Protein AF-A0A6H2A4G1-F1 (afdb_monomer_lite)

Foldseek 3Di:
DPDDPPDDPVNVVVLVVVQVVLVVVCVVVVLDDPPDLFQALVSFFDPWDWDDDDQKIKIKTFGDQVCQPDDQSSSQCRHVRSDDPADWDWDDDRRIIMIMGGHD

Structure (mmCIF, N/CA/C/O backbone):
data_AF-A0A6H2A4G1-F1
#
_entry.id   AF-A0A6H2A4G1-F1
#
loop_
_atom_site.group_PDB
_atom_site.id
_atom_site.type_symbol
_atom_site.label_atom_id
_atom_site.label_alt_id
_atom_site.label_comp_id
_atom_site.label_asym_id
_atom_site.label_entity_id
_atom_site.label_seq_id
_atom_site.pdbx_PDB_ins_code
_atom_site.Cartn_x
_atom_site.Cartn_y
_atom_site.Cartn_z
_atom_site.occupancy
_atom_site.B_iso_or_equiv
_atom_site.auth_seq_id
_atom_site.auth_comp_id
_atom_site.auth_asym_id
_atom_site.auth_atom_id
_atom_site.pdbx_PDB_model_num
ATOM 1 N N . MET A 1 1 ? 16.680 18.716 -16.272 1.00 30.66 1 MET A N 1
ATOM 2 C CA . MET A 1 1 ? 17.542 18.425 -15.110 1.00 30.66 1 MET A CA 1
ATOM 3 C C . MET A 1 1 ? 16.637 17.796 -14.063 1.00 30.66 1 MET A C 1
ATOM 5 O O . MET A 1 1 ? 15.795 18.495 -13.520 1.00 30.66 1 MET A O 1
ATOM 9 N N . ILE A 1 2 ? 16.679 16.470 -13.921 1.00 29.11 2 ILE A N 1
ATOM 10 C CA . ILE A 1 2 ? 15.875 15.749 -12.923 1.00 29.11 2 ILE A CA 1
ATOM 11 C C . ILE A 1 2 ? 16.677 15.818 -11.618 1.00 29.11 2 ILE A C 1
ATOM 13 O O . ILE A 1 2 ? 17.860 15.475 -11.656 1.00 29.11 2 ILE A O 1
ATOM 17 N N . PRO A 1 3 ? 16.120 16.325 -10.507 1.00 30.09 3 PRO A N 1
ATOM 18 C CA . PRO A 1 3 ? 16.860 16.404 -9.258 1.00 30.09 3 PRO A CA 1
ATOM 19 C C . PRO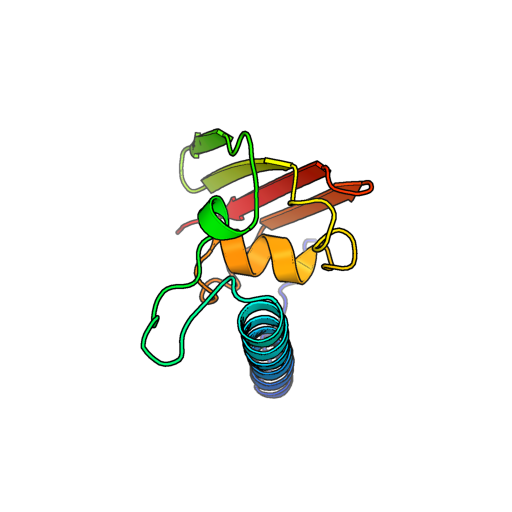 A 1 3 ? 17.220 14.991 -8.794 1.00 30.09 3 PRO A C 1
ATOM 21 O O . PRO A 1 3 ? 16.349 14.143 -8.610 1.00 30.09 3 PRO A O 1
ATOM 24 N N . ILE A 1 4 ? 18.520 14.749 -8.631 1.00 40.53 4 ILE A N 1
ATOM 25 C CA . ILE A 1 4 ? 19.041 13.564 -7.956 1.00 40.53 4 ILE A CA 1
ATOM 26 C C . ILE A 1 4 ? 18.655 13.730 -6.486 1.00 40.53 4 ILE A C 1
ATOM 28 O O . ILE A 1 4 ? 19.149 14.633 -5.809 1.00 40.53 4 ILE A O 1
ATOM 32 N N . VAL A 1 5 ? 17.716 12.915 -6.011 1.00 46.69 5 VAL A N 1
ATOM 33 C CA . VAL A 1 5 ? 17.325 12.902 -4.602 1.00 46.69 5 VAL A CA 1
ATOM 34 C C . VAL A 1 5 ? 18.458 12.221 -3.837 1.00 46.69 5 VAL A C 1
ATOM 36 O O . VAL A 1 5 ? 18.584 11.004 -3.858 1.00 46.69 5 VAL A O 1
ATOM 39 N N . ASN A 1 6 ? 19.323 13.009 -3.197 1.00 46.91 6 ASN A N 1
ATOM 40 C CA . ASN A 1 6 ? 20.289 12.478 -2.238 1.00 46.91 6 ASN A CA 1
ATOM 41 C C . ASN A 1 6 ? 19.502 11.899 -1.056 1.00 46.91 6 ASN A C 1
ATOM 43 O O . ASN A 1 6 ? 18.966 12.652 -0.242 1.00 46.91 6 ASN A O 1
ATOM 47 N N . HIS A 1 7 ? 19.402 10.571 -0.975 1.00 55.44 7 HIS A N 1
ATOM 48 C CA . HIS A 1 7 ? 18.791 9.893 0.164 1.00 55.44 7 HIS A CA 1
ATOM 49 C C . HIS A 1 7 ? 19.662 10.130 1.398 1.00 55.44 7 HIS A C 1
ATOM 51 O O . HIS A 1 7 ? 20.719 9.528 1.568 1.00 55.44 7 HIS A O 1
ATOM 57 N N . THR A 1 8 ? 19.238 11.062 2.243 1.00 63.22 8 THR A N 1
ATOM 58 C CA . THR A 1 8 ? 19.844 11.262 3.561 1.00 63.22 8 THR A CA 1
ATOM 59 C C . THR A 1 8 ? 19.313 10.203 4.529 1.00 63.22 8 THR A C 1
ATOM 61 O O . THR A 1 8 ? 18.190 9.724 4.368 1.00 63.22 8 THR A O 1
ATOM 64 N N . GLU A 1 9 ? 20.084 9.845 5.558 1.00 63.12 9 GLU A N 1
ATOM 65 C CA . GLU A 1 9 ? 19.639 8.933 6.630 1.00 63.12 9 GLU A CA 1
ATOM 66 C C . GLU A 1 9 ? 18.302 9.374 7.255 1.00 63.12 9 GLU A C 1
ATOM 68 O O . GLU A 1 9 ? 17.457 8.544 7.585 1.00 63.12 9 GLU A O 1
ATOM 73 N N . GLN A 1 10 ? 18.069 10.688 7.327 1.00 66.12 10 GLN A N 1
ATOM 74 C CA . GLN A 1 10 ? 16.823 11.296 7.792 1.00 66.12 10 GLN A CA 1
ATOM 75 C C . GLN A 1 10 ? 15.607 10.833 6.976 1.00 66.12 10 GLN A C 1
ATOM 77 O O . GLN A 1 10 ? 14.575 10.460 7.530 1.00 66.12 10 GLN A O 1
ATOM 82 N N . THR A 1 11 ? 15.750 10.794 5.653 1.00 71.88 11 THR A N 1
ATOM 83 C CA . THR A 1 11 ? 14.709 10.323 4.743 1.00 71.88 11 THR A CA 1
ATOM 84 C C . THR A 1 11 ? 14.435 8.831 4.946 1.00 71.88 11 THR A C 1
ATOM 86 O O . THR A 1 11 ? 13.286 8.412 4.959 1.00 71.88 11 THR A O 1
ATOM 89 N N . ALA A 1 12 ? 15.456 8.006 5.179 1.00 74.00 12 ALA A N 1
ATOM 90 C CA . ALA A 1 12 ? 15.234 6.588 5.471 1.00 74.00 12 ALA A CA 1
ATOM 91 C C . ALA A 1 12 ? 14.433 6.381 6.776 1.00 74.00 12 ALA A C 1
ATOM 93 O O . ALA A 1 12 ? 13.534 5.538 6.825 1.00 74.00 12 ALA A O 1
ATOM 94 N N . ILE A 1 13 ? 14.711 7.184 7.810 1.00 79.44 13 ILE A N 1
ATOM 95 C CA . ILE A 1 13 ? 13.994 7.148 9.096 1.00 79.44 13 ILE A CA 1
ATOM 96 C C . ILE A 1 13 ? 12.524 7.545 8.923 1.00 79.44 13 ILE A C 1
ATOM 98 O O . ILE A 1 13 ? 11.639 6.854 9.422 1.00 79.44 13 ILE A O 1
ATOM 102 N N . GLU A 1 14 ? 12.246 8.626 8.196 1.00 81.88 14 GLU A N 1
ATOM 103 C CA . GLU A 1 14 ? 10.876 9.095 7.955 1.00 81.88 14 GLU A CA 1
ATOM 104 C C . GLU A 1 14 ? 10.013 8.029 7.273 1.00 81.88 14 GLU A C 1
ATOM 106 O O . GLU A 1 14 ? 8.883 7.781 7.689 1.00 81.88 14 GLU A O 1
ATOM 111 N N . TYR A 1 15 ? 10.554 7.341 6.269 1.00 81.06 15 TYR A N 1
ATOM 112 C CA . TYR A 1 15 ? 9.805 6.327 5.526 1.00 81.06 15 TYR A CA 1
ATOM 113 C C . TYR A 1 15 ? 9.620 5.050 6.328 1.00 81.06 15 TYR A C 1
ATOM 115 O O . TYR A 1 15 ? 8.550 4.447 6.265 1.00 81.06 15 TYR A O 1
ATOM 123 N N . LYS A 1 16 ? 10.614 4.675 7.137 1.00 84.06 16 LYS A N 1
ATOM 124 C CA . LYS A 1 16 ? 10.443 3.601 8.113 1.00 84.06 16 LYS A CA 1
ATOM 125 C C . LYS A 1 16 ? 9.293 3.916 9.074 1.00 84.06 16 LYS A C 1
ATOM 127 O O . LYS A 1 16 ? 8.428 3.072 9.266 1.00 84.06 16 LYS A O 1
ATOM 132 N N . ASN A 1 17 ? 9.228 5.140 9.600 1.00 88.38 17 ASN A N 1
ATOM 133 C CA . ASN A 1 17 ? 8.145 5.549 10.496 1.00 88.38 17 ASN A CA 1
ATOM 134 C C . ASN A 1 17 ? 6.772 5.503 9.803 1.00 88.38 17 ASN A C 1
ATOM 136 O O . ASN A 1 17 ? 5.801 5.055 10.407 1.00 88.38 17 ASN A O 1
ATOM 140 N N . ILE A 1 18 ? 6.683 5.924 8.535 1.00 88.62 18 ILE A N 1
ATOM 141 C CA . ILE A 1 18 ? 5.440 5.838 7.744 1.00 88.62 18 ILE A CA 1
ATOM 142 C C . ILE A 1 18 ? 5.023 4.378 7.537 1.00 88.62 18 ILE A C 1
ATOM 144 O O . ILE A 1 18 ? 3.838 4.056 7.628 1.00 88.62 18 ILE A O 1
ATOM 148 N N . TRP A 1 19 ? 5.985 3.500 7.255 1.00 87.44 19 TRP A N 1
ATOM 149 C CA . TRP A 1 19 ? 5.734 2.073 7.088 1.00 87.44 19 TRP A CA 1
ATOM 150 C C . TRP A 1 19 ? 5.256 1.427 8.389 1.00 87.44 19 TRP A C 1
ATOM 152 O O . TRP A 1 19 ? 4.253 0.718 8.376 1.00 87.44 19 TRP A O 1
ATOM 162 N N . ASP A 1 20 ? 5.910 1.720 9.513 1.00 88.44 20 ASP A N 1
ATOM 163 C CA . ASP A 1 20 ? 5.538 1.198 10.830 1.00 88.44 20 ASP A CA 1
ATOM 164 C C . ASP A 1 20 ? 4.136 1.689 11.258 1.00 88.44 20 ASP A C 1
ATOM 166 O O . ASP A 1 20 ? 3.321 0.890 11.725 1.00 88.44 20 ASP A O 1
ATOM 170 N N . ASP A 1 21 ? 3.804 2.965 11.016 1.00 90.12 21 ASP A N 1
ATOM 171 C CA . ASP A 1 21 ? 2.452 3.515 11.227 1.00 90.12 21 ASP A CA 1
ATOM 172 C C . ASP A 1 21 ? 1.402 2.819 10.345 1.00 90.12 21 ASP A C 1
ATOM 174 O O . ASP A 1 21 ? 0.317 2.460 10.809 1.00 90.12 21 ASP A O 1
ATOM 178 N N . LEU A 1 22 ? 1.732 2.561 9.076 1.00 89.88 22 LEU A N 1
ATOM 179 C CA . LEU A 1 22 ? 0.855 1.823 8.169 1.00 89.88 22 LEU A CA 1
ATOM 180 C C . LEU A 1 22 ? 0.600 0.394 8.666 1.00 89.88 22 LEU A C 1
ATOM 182 O O . LEU A 1 22 ? -0.549 -0.051 8.652 1.00 89.88 22 LEU A O 1
ATOM 186 N N . LYS A 1 23 ? 1.634 -0.312 9.146 1.00 88.88 23 LYS A N 1
ATOM 187 C CA . LYS A 1 23 ? 1.464 -1.648 9.738 1.00 88.88 23 LYS A CA 1
ATOM 188 C C . LYS A 1 23 ? 0.513 -1.600 10.927 1.00 88.88 23 LYS A C 1
ATOM 190 O O . LYS A 1 23 ? -0.407 -2.410 11.001 1.00 88.88 23 LYS A O 1
ATOM 195 N N . ALA A 1 24 ? 0.708 -0.644 11.835 1.00 89.81 24 ALA A N 1
ATOM 196 C CA . ALA A 1 24 ? -0.133 -0.497 13.017 1.00 89.81 24 ALA A CA 1
ATOM 197 C C . ALA A 1 24 ? -1.609 -0.274 12.644 1.00 89.81 24 ALA A C 1
ATOM 199 O O . ALA A 1 24 ? -2.479 -0.972 13.163 1.00 89.81 24 ALA A O 1
ATOM 200 N N . LYS A 1 25 ? -1.883 0.613 11.677 1.00 90.75 25 LYS A N 1
ATOM 201 C CA . LYS A 1 25 ? -3.240 0.873 11.162 1.00 90.75 25 LYS A CA 1
ATOM 202 C C . LYS A 1 25 ? -3.888 -0.367 10.560 1.00 90.75 25 LYS A C 1
ATOM 204 O O . LYS A 1 25 ? -5.047 -0.664 10.840 1.00 90.75 25 LYS A O 1
ATOM 209 N N . LEU A 1 26 ? -3.152 -1.098 9.728 1.00 90.94 26 LEU A N 1
ATOM 210 C CA . LEU A 1 26 ? -3.670 -2.304 9.083 1.00 90.94 26 LEU A CA 1
ATOM 211 C C . LEU A 1 26 ? -3.907 -3.427 10.093 1.00 90.94 26 LEU A C 1
ATOM 213 O O . LEU A 1 26 ? -4.891 -4.155 9.971 1.00 90.94 26 LEU A O 1
ATOM 217 N N . LYS A 1 27 ? -3.071 -3.521 11.130 1.00 90.44 27 LYS A N 1
ATOM 218 C CA . LYS A 1 27 ? -3.270 -4.454 12.238 1.00 90.44 27 LYS A CA 1
ATOM 219 C C . LYS A 1 27 ? -4.531 -4.122 13.035 1.00 90.44 27 LYS A C 1
ATOM 221 O O . LYS A 1 27 ? -5.345 -5.006 13.279 1.00 90.44 27 LYS A O 1
ATOM 226 N N . GLU A 1 28 ? -4.715 -2.858 13.413 1.00 91.12 28 GLU A N 1
ATOM 227 C CA . GLU A 1 28 ? -5.902 -2.396 14.148 1.00 91.12 28 GLU A CA 1
ATOM 228 C C . GLU A 1 28 ? -7.200 -2.699 13.386 1.00 91.12 28 GLU A C 1
ATOM 230 O O . GLU A 1 28 ? -8.207 -3.079 13.981 1.00 91.12 28 GLU A O 1
ATOM 235 N N . ARG A 1 29 ? -7.153 -2.600 12.055 1.00 90.56 29 ARG A N 1
ATOM 236 C CA . ARG A 1 29 ? -8.282 -2.877 11.157 1.00 90.56 29 ARG A CA 1
ATOM 237 C C . ARG A 1 29 ? -8.426 -4.357 10.772 1.00 90.56 29 ARG A C 1
ATOM 239 O O . ARG A 1 29 ? -9.336 -4.701 10.027 1.00 90.56 29 ARG A O 1
ATOM 246 N N . GLY A 1 30 ? -7.557 -5.239 11.273 1.00 89.19 30 GLY A N 1
ATOM 247 C CA . GLY A 1 30 ? -7.642 -6.688 11.055 1.00 89.19 30 GLY A CA 1
ATOM 248 C C . GLY A 1 30 ? -7.172 -7.172 9.680 1.00 89.19 30 GLY A C 1
ATOM 249 O O . GLY A 1 30 ? -7.491 -8.294 9.294 1.00 89.19 30 GLY A O 1
ATOM 250 N N . TYR A 1 31 ? -6.422 -6.351 8.941 1.00 87.19 31 TYR A N 1
ATOM 251 C CA . TYR A 1 31 ? -5.841 -6.719 7.643 1.00 87.19 31 TYR A CA 1
ATOM 252 C C . TYR A 1 31 ? -4.557 -7.523 7.753 1.00 87.19 31 TYR A C 1
ATOM 254 O O . TYR A 1 31 ? -4.197 -8.202 6.793 1.00 87.19 31 TYR A O 1
ATOM 262 N N . ILE A 1 32 ? -3.864 -7.394 8.884 1.00 85.50 32 ILE A N 1
ATOM 263 C CA . ILE A 1 32 ? -2.662 -8.158 9.187 1.00 85.50 32 ILE A CA 1
ATOM 264 C C . ILE A 1 32 ? -2.683 -8.647 10.634 1.00 85.50 32 ILE A C 1
ATOM 266 O O . ILE A 1 32 ? -3.224 -7.989 11.526 1.00 85.50 32 ILE A O 1
ATOM 270 N N . THR A 1 33 ? -2.058 -9.790 10.870 1.00 81.81 33 THR A N 1
ATOM 271 C CA . THR A 1 33 ? -1.815 -10.355 12.202 1.00 81.81 33 THR A CA 1
ATOM 272 C C . THR A 1 33 ? -0.379 -10.101 12.666 1.00 81.81 33 THR A C 1
ATOM 274 O O . THR A 1 33 ? 0.484 -9.721 11.881 1.00 81.81 33 THR A O 1
ATOM 277 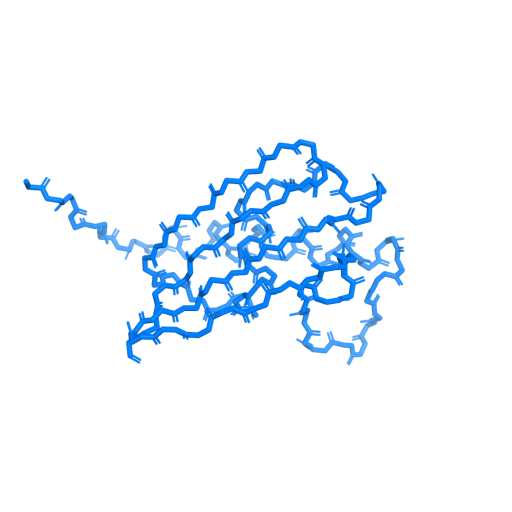N N . ASP A 1 34 ? -0.092 -10.354 13.947 1.00 75.44 34 ASP A N 1
ATOM 278 C CA . ASP A 1 34 ? 1.264 -10.228 14.514 1.00 75.44 34 ASP A CA 1
ATOM 279 C C . ASP A 1 34 ? 2.320 -11.126 13.855 1.00 75.44 34 ASP A C 1
ATOM 281 O O . ASP A 1 34 ? 3.514 -10.871 13.987 1.00 75.44 34 ASP A O 1
ATOM 285 N N . ASN A 1 35 ? 1.882 -12.162 13.137 1.00 71.25 35 ASN A N 1
ATOM 286 C CA . ASN A 1 35 ? 2.757 -13.136 12.492 1.00 71.25 35 ASN A CA 1
ATOM 287 C C . ASN A 1 35 ? 2.919 -12.887 10.983 1.00 71.25 35 ASN A C 1
ATOM 289 O O . ASN A 1 35 ? 3.631 -13.639 10.319 1.00 71.25 35 ASN A O 1
ATOM 293 N N . GLU A 1 36 ? 2.250 -11.879 10.416 1.00 67.94 36 GLU A N 1
ATOM 294 C CA . GLU A 1 36 ? 2.364 -11.568 8.992 1.00 67.94 36 GLU A CA 1
ATOM 295 C C . GLU A 1 36 ? 3.533 -10.620 8.729 1.00 67.94 36 GLU A C 1
ATOM 297 O O . GLU A 1 36 ? 3.477 -9.413 8.969 1.00 67.94 36 GLU A O 1
ATOM 302 N N . GLU A 1 37 ? 4.610 -11.186 8.189 1.00 60.91 37 GLU A N 1
ATOM 303 C CA . GLU A 1 37 ? 5.803 -10.430 7.803 1.00 60.91 37 GLU A CA 1
ATOM 304 C C . GLU A 1 37 ? 5.627 -9.686 6.466 1.00 60.91 37 GLU A C 1
ATOM 306 O O . GLU A 1 37 ? 6.292 -8.673 6.233 1.00 60.91 37 GLU A O 1
ATOM 311 N N . ILE A 1 38 ? 4.711 -10.150 5.603 1.00 65.88 38 ILE A N 1
ATOM 312 C CA . ILE A 1 38 ? 4.521 -9.638 4.240 1.00 65.88 38 ILE A CA 1
ATOM 313 C C . ILE A 1 38 ? 3.201 -8.871 4.138 1.00 65.88 38 ILE A C 1
ATOM 315 O O . ILE A 1 38 ? 2.118 -9.448 4.132 1.00 65.88 38 ILE A O 1
ATOM 319 N N . LEU A 1 39 ? 3.312 -7.554 3.981 1.00 76.12 39 LEU A N 1
ATOM 320 C CA . LEU A 1 39 ? 2.205 -6.676 3.616 1.00 76.12 39 LEU A CA 1
ATOM 321 C C . LEU A 1 39 ? 2.098 -6.572 2.100 1.00 76.12 39 LEU A C 1
ATOM 323 O O . LEU A 1 39 ? 3.088 -6.308 1.420 1.00 76.12 39 LEU A O 1
ATOM 327 N N . SER A 1 40 ? 0.888 -6.750 1.574 1.00 81.56 40 SER A N 1
ATOM 328 C CA . SER A 1 40 ? 0.635 -6.699 0.139 1.00 81.56 40 SER A CA 1
ATOM 329 C C . SER A 1 40 ? -0.610 -5.889 -0.177 1.00 81.56 40 SER A C 1
ATOM 331 O O . SER A 1 40 ? -1.623 -5.995 0.507 1.00 81.56 40 SER A O 1
ATOM 333 N N . ILE A 1 41 ? -0.572 -5.130 -1.272 1.00 87.44 41 ILE A N 1
ATOM 334 C CA . ILE A 1 41 ? -1.735 -4.381 -1.757 1.00 87.44 41 ILE A CA 1
ATOM 335 C C . ILE A 1 41 ? -2.978 -5.265 -1.974 1.00 87.44 41 ILE A C 1
ATOM 337 O O . ILE A 1 4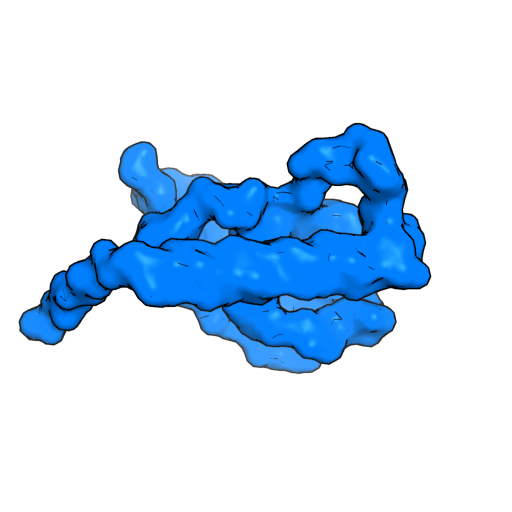1 ? -4.093 -4.791 -1.784 1.00 87.44 41 ILE A O 1
ATOM 341 N N . TYR A 1 42 ? -2.812 -6.556 -2.285 1.00 89.69 42 TYR A N 1
ATOM 342 C CA . TYR A 1 42 ? -3.930 -7.483 -2.515 1.00 89.69 42 TYR A CA 1
ATOM 343 C C . TYR A 1 42 ? -4.770 -7.784 -1.264 1.00 89.69 42 TYR A C 1
ATOM 345 O O . TYR A 1 42 ? -5.913 -8.209 -1.397 1.00 89.69 42 TYR A O 1
ATOM 353 N N . THR A 1 43 ? -4.253 -7.570 -0.048 1.00 88.31 43 THR A N 1
ATOM 354 C CA . THR A 1 43 ? -5.073 -7.711 1.173 1.00 88.31 43 THR A CA 1
ATOM 355 C C . THR A 1 43 ? -5.936 -6.472 1.423 1.00 88.31 43 THR A C 1
ATOM 357 O O . THR A 1 43 ? -7.019 -6.566 2.009 1.00 88.31 43 THR A O 1
ATOM 360 N N . CYS A 1 44 ? -5.478 -5.320 0.930 1.00 90.88 44 CYS A N 1
ATOM 361 C CA . CYS A 1 44 ? -6.018 -3.989 1.202 1.00 90.88 44 CYS A CA 1
ATOM 362 C C . CYS A 1 44 ? -6.880 -3.426 0.058 1.00 90.88 44 CYS A C 1
ATOM 364 O O . CYS A 1 44 ? -7.501 -2.373 0.208 1.00 90.88 44 CYS A O 1
ATOM 366 N N . ALA A 1 45 ? -6.911 -4.093 -1.094 1.00 93.38 45 ALA A N 1
ATOM 367 C CA . ALA A 1 45 ? -7.587 -3.607 -2.285 1.00 93.38 45 ALA A CA 1
ATOM 368 C C . ALA A 1 45 ? -8.286 -4.722 -3.061 1.00 93.38 45 ALA A C 1
ATOM 370 O O . ALA A 1 45 ? -7.791 -5.844 -3.154 1.00 93.38 45 ALA A O 1
ATOM 371 N N . ASP A 1 46 ? -9.402 -4.351 -3.672 1.00 93.25 46 ASP A N 1
ATOM 372 C CA . ASP A 1 46 ? -10.146 -5.138 -4.640 1.00 93.25 46 ASP A CA 1
ATOM 373 C C . ASP A 1 46 ? -9.725 -4.748 -6.069 1.00 93.25 46 ASP A C 1
ATOM 375 O O . ASP A 1 46 ? -9.180 -3.662 -6.317 1.00 93.25 46 ASP A O 1
ATOM 379 N N . ASP A 1 47 ? -9.975 -5.650 -7.022 1.00 92.94 47 ASP A N 1
ATOM 380 C CA . ASP A 1 47 ? -9.737 -5.443 -8.459 1.00 92.94 47 ASP A CA 1
ATOM 381 C C . ASP A 1 47 ? -8.308 -4.988 -8.804 1.00 92.94 47 ASP A C 1
ATOM 383 O O . ASP A 1 47 ? -8.082 -4.198 -9.725 1.00 92.94 47 ASP A O 1
ATOM 387 N N . VAL A 1 48 ? -7.319 -5.477 -8.050 1.00 92.88 48 VAL A N 1
ATOM 388 C CA . VAL A 1 48 ? -5.916 -5.120 -8.270 1.00 92.88 48 VAL A CA 1
ATOM 389 C C . VAL A 1 48 ? -5.422 -5.721 -9.583 1.00 92.88 48 VAL A C 1
ATOM 391 O O . VAL A 1 48 ? -5.288 -6.934 -9.739 1.00 92.88 48 VAL A O 1
ATOM 394 N N . ILE A 1 49 ? -5.076 -4.844 -10.517 1.00 93.81 49 ILE A N 1
ATOM 395 C CA . ILE A 1 49 ? -4.424 -5.167 -11.779 1.00 93.81 49 ILE A CA 1
ATOM 396 C C . ILE A 1 49 ? -2.947 -4.822 -11.647 1.00 93.81 49 ILE A C 1
ATOM 398 O O . ILE A 1 49 ? -2.594 -3.666 -11.411 1.00 93.81 49 ILE A O 1
ATOM 402 N N . ARG A 1 50 ? -2.084 -5.813 -11.879 1.00 91.94 50 ARG A N 1
ATOM 403 C CA . ARG A 1 50 ? -0.639 -5.622 -12.017 1.00 91.94 50 ARG A CA 1
ATOM 404 C C . ARG A 1 50 ? -0.230 -5.772 -13.479 1.00 91.94 50 ARG A C 1
ATOM 406 O O . ARG A 1 50 ? -0.510 -6.792 -14.105 1.00 91.94 50 ARG A O 1
ATOM 413 N N . LYS A 1 51 ? 0.469 -4.773 -14.013 1.00 90.00 51 LYS A N 1
ATOM 414 C CA . LYS A 1 51 ? 1.123 -4.810 -15.325 1.00 90.00 51 LYS A CA 1
ATOM 415 C C . LYS A 1 51 ? 2.627 -4.693 -15.130 1.00 90.00 51 LYS A C 1
ATOM 417 O O . LYS A 1 51 ? 3.112 -3.658 -14.683 1.00 90.00 51 LYS A O 1
ATOM 422 N N . SER A 1 52 ? 3.356 -5.747 -15.468 1.00 84.75 52 SER A N 1
ATOM 423 C CA . SER A 1 52 ? 4.818 -5.723 -15.487 1.00 84.75 52 SER A CA 1
ATOM 424 C C . SER A 1 52 ? 5.308 -5.232 -16.849 1.00 84.75 52 SER A C 1
ATOM 426 O O . SER A 1 52 ? 4.849 -5.712 -17.885 1.00 84.75 52 SER A O 1
ATOM 428 N N . GLY A 1 53 ? 6.212 -4.259 -16.835 1.00 78.62 53 GLY A N 1
ATOM 429 C CA . GLY A 1 53 ? 6.922 -3.731 -17.994 1.00 78.62 53 GLY A CA 1
ATOM 430 C C . GLY A 1 53 ? 8.430 -3.953 -17.871 1.00 78.62 53 GLY A C 1
ATOM 431 O O . GLY A 1 53 ? 8.907 -4.589 -16.933 1.00 78.62 53 GLY A O 1
ATOM 432 N N . TYR A 1 54 ? 9.190 -3.425 -18.831 1.00 78.69 54 TYR A N 1
ATOM 433 C CA . TYR A 1 54 ? 10.649 -3.398 -18.732 1.00 78.69 54 TYR A CA 1
ATOM 434 C C . TYR A 1 54 ? 11.062 -2.388 -17.659 1.00 78.69 54 TYR A C 1
ATOM 436 O O . TYR A 1 54 ? 10.768 -1.202 -17.805 1.00 78.69 54 TYR A O 1
ATOM 444 N N . ALA A 1 55 ? 11.720 -2.869 -16.603 1.00 81.56 55 ALA A N 1
ATOM 445 C CA . ALA A 1 55 ? 12.172 -2.072 -15.461 1.00 81.56 55 ALA A CA 1
ATOM 446 C C . ALA A 1 55 ? 11.056 -1.310 -14.707 1.00 81.56 55 ALA A C 1
ATOM 448 O O . ALA A 1 55 ? 11.308 -0.317 -14.025 1.00 81.56 55 ALA A O 1
ATOM 449 N N . GLU A 1 56 ? 9.796 -1.742 -14.827 1.00 85.25 56 GLU A N 1
ATOM 450 C CA . GLU A 1 56 ? 8.689 -1.158 -14.068 1.00 85.25 56 GLU A CA 1
ATOM 451 C C . GLU A 1 56 ? 7.573 -2.161 -13.767 1.00 85.25 56 GLU A C 1
ATOM 453 O O . GLU A 1 56 ? 7.287 -3.076 -14.538 1.00 85.25 56 GLU A O 1
ATOM 458 N N . CYS A 1 57 ? 6.876 -1.946 -12.656 1.00 87.62 57 CYS A N 1
ATOM 459 C CA . CYS A 1 57 ? 5.605 -2.576 -12.332 1.00 87.62 57 CYS A CA 1
ATOM 460 C C . CYS A 1 57 ? 4.552 -1.494 -12.090 1.00 87.62 57 CYS A C 1
ATOM 462 O O . CYS A 1 57 ? 4.732 -0.601 -11.267 1.00 87.62 57 CYS A O 1
ATOM 464 N N . GLN A 1 58 ? 3.428 -1.589 -12.794 1.00 91.00 58 GLN A N 1
ATOM 465 C CA . GLN A 1 58 ? 2.264 -0.742 -12.570 1.00 91.00 58 GLN A CA 1
ATOM 466 C C . GLN A 1 58 ? 1.177 -1.532 -11.847 1.00 91.00 58 GLN A C 1
ATOM 468 O O . GLN A 1 58 ? 0.850 -2.649 -12.243 1.00 91.00 58 GLN A O 1
ATOM 473 N N . TYR A 1 59 ? 0.594 -0.929 -10.822 1.00 92.75 59 TYR A N 1
ATOM 474 C CA . TYR A 1 59 ? -0.536 -1.429 -10.061 1.00 92.75 59 TYR A CA 1
ATOM 475 C C . TYR A 1 59 ? -1.685 -0.438 -10.172 1.00 92.75 59 TYR A C 1
ATOM 477 O O . TYR A 1 59 ? -1.501 0.768 -10.032 1.00 92.75 59 TYR A O 1
ATOM 485 N N . SER A 1 60 ? -2.891 -0.932 -10.384 1.00 95.19 60 SER A N 1
ATOM 486 C CA . SER A 1 60 ? -4.104 -0.127 -10.280 1.00 95.19 60 SER A CA 1
ATOM 487 C C . SER A 1 60 ? -5.196 -0.946 -9.633 1.00 95.19 60 SER A C 1
ATOM 489 O O . SER A 1 60 ? -5.261 -2.147 -9.870 1.00 95.19 60 SER A O 1
ATOM 491 N N . GLY A 1 61 ? -6.068 -0.310 -8.871 1.00 95.81 61 GLY A N 1
ATOM 492 C CA . GLY A 1 61 ? -7.170 -1.005 -8.226 1.00 95.81 61 GLY A CA 1
ATOM 493 C C . GLY A 1 61 ? -7.971 -0.069 -7.346 1.00 95.81 61 GLY A C 1
ATOM 494 O O . GLY A 1 61 ? -7.868 1.161 -7.454 1.00 95.81 61 GLY A O 1
ATOM 495 N N . LYS A 1 62 ? -8.754 -0.666 -6.454 1.00 96.81 62 LYS A N 1
ATOM 496 C CA . LYS A 1 62 ? -9.613 0.054 -5.527 1.00 96.81 62 LYS A CA 1
ATOM 497 C C . LYS A 1 62 ? -9.359 -0.431 -4.107 1.00 96.81 62 LYS A C 1
ATOM 499 O O . LYS A 1 62 ? -9.587 -1.590 -3.799 1.00 96.81 62 LYS A O 1
ATOM 504 N N . LEU A 1 63 ? -8.894 0.457 -3.236 1.00 95.81 63 LEU A N 1
ATOM 505 C CA . LEU A 1 63 ? -8.801 0.179 -1.807 1.00 95.81 63 LEU A CA 1
ATOM 506 C C . LEU A 1 63 ? -10.172 -0.184 -1.244 1.00 95.81 63 LEU A C 1
ATOM 508 O O . LEU A 1 63 ? -11.202 0.327 -1.698 1.00 95.81 63 LEU A O 1
ATOM 512 N N . LYS A 1 64 ? -10.167 -1.015 -0.207 1.00 94.56 64 LYS A N 1
ATOM 513 C CA . LYS A 1 64 ? -11.378 -1.252 0.571 1.00 94.56 64 LYS A CA 1
ATOM 514 C C . LYS A 1 64 ? -11.862 0.063 1.208 1.00 94.56 64 LYS A C 1
ATOM 516 O O . LYS A 1 64 ? -11.033 0.923 1.517 1.00 94.56 64 LYS A O 1
ATOM 521 N N . PRO A 1 65 ? -13.185 0.265 1.373 1.00 93.75 65 PRO A N 1
ATOM 522 C CA . PRO A 1 65 ? -13.741 1.569 1.754 1.00 93.75 65 PRO A CA 1
ATOM 523 C C . PRO A 1 65 ? -13.209 2.127 3.079 1.00 93.75 65 PRO A C 1
ATOM 525 O O . PRO A 1 65 ? -13.007 3.327 3.220 1.00 93.75 65 PRO A O 1
ATOM 528 N N . ASP A 1 66 ? -12.940 1.253 4.043 1.00 93.44 66 ASP A N 1
ATOM 529 C CA . ASP A 1 66 ? -12.376 1.583 5.351 1.00 93.44 66 ASP A CA 1
ATOM 530 C C . ASP A 1 66 ? -10.873 1.906 5.308 1.00 93.44 66 ASP A C 1
ATOM 532 O O . ASP A 1 66 ? -10.296 2.223 6.343 1.00 93.44 66 ASP A O 1
ATOM 536 N N . LEU A 1 67 ? -10.238 1.839 4.133 1.00 93.75 67 LEU A N 1
ATOM 537 C CA . LEU A 1 67 ? -8.847 2.219 3.870 1.00 93.75 67 LEU A CA 1
ATOM 538 C C . LEU A 1 67 ? -8.741 3.465 2.967 1.00 93.75 67 LEU A C 1
ATOM 540 O O . LEU A 1 67 ? -7.661 3.788 2.468 1.00 93.75 67 LEU A O 1
ATOM 544 N N . GLU A 1 68 ? -9.841 4.189 2.733 1.00 93.81 68 GLU A N 1
ATOM 545 C CA . GLU A 1 68 ? -9.839 5.400 1.902 1.00 93.81 68 GLU A CA 1
ATOM 546 C C . GLU A 1 68 ? -8.903 6.499 2.437 1.00 93.81 68 GLU A C 1
ATOM 548 O O . GLU A 1 68 ? -8.382 7.298 1.660 1.00 93.81 68 GLU A O 1
ATOM 553 N N . ASP A 1 69 ? -8.635 6.529 3.738 1.00 93.69 69 ASP A N 1
ATOM 554 C CA . ASP A 1 69 ? -7.743 7.492 4.387 1.00 93.69 69 ASP A CA 1
ATOM 555 C C . ASP A 1 69 ? -6.249 7.231 4.130 1.00 93.69 69 ASP A C 1
ATOM 557 O O . ASP A 1 69 ? -5.420 8.088 4.443 1.00 93.69 69 ASP A O 1
ATOM 561 N N . LEU A 1 70 ? -5.884 6.091 3.528 1.00 91.69 70 LEU A N 1
ATOM 562 C CA . LEU A 1 70 ? -4.496 5.827 3.162 1.00 91.69 70 LEU A CA 1
ATOM 563 C C . LEU A 1 70 ? -3.991 6.858 2.147 1.00 91.69 70 LEU A C 1
ATOM 565 O O . LEU A 1 70 ? -4.637 7.183 1.143 1.00 91.69 70 LEU A O 1
ATOM 569 N N . THR A 1 71 ? -2.787 7.360 2.396 1.00 90.81 71 THR A N 1
ATOM 570 C CA . THR A 1 71 ? -2.117 8.302 1.498 1.00 90.81 71 THR A CA 1
ATOM 571 C C . THR A 1 71 ? -1.595 7.594 0.249 1.00 90.81 71 THR A C 1
ATOM 573 O O . THR A 1 71 ? -1.324 6.394 0.261 1.00 90.81 71 THR A O 1
ATOM 576 N N . ALA A 1 72 ? -1.389 8.346 -0.836 1.00 88.50 72 ALA A N 1
ATOM 577 C CA . ALA A 1 72 ? -0.779 7.823 -2.062 1.00 88.50 72 ALA A CA 1
ATOM 578 C C . ALA A 1 72 ? 0.564 7.112 -1.785 1.00 88.50 72 ALA A C 1
ATOM 580 O O . ALA A 1 72 ? 0.815 6.022 -2.293 1.00 88.50 72 ALA A O 1
ATOM 581 N N . LEU A 1 73 ? 1.391 7.681 -0.902 1.00 87.19 73 LEU A N 1
ATOM 582 C CA . LEU A 1 73 ? 2.663 7.081 -0.508 1.00 87.19 73 LEU A CA 1
ATOM 583 C C . LEU A 1 73 ? 2.480 5.723 0.190 1.00 87.19 73 LEU A C 1
ATOM 585 O O . LEU A 1 73 ? 3.143 4.759 -0.176 1.00 87.19 73 LEU A O 1
ATOM 589 N N . GLN A 1 74 ? 1.552 5.615 1.142 1.00 90.00 74 GLN A N 1
ATOM 590 C CA . GLN A 1 74 ? 1.275 4.349 1.831 1.00 90.00 74 GLN A CA 1
ATOM 591 C C . GLN A 1 74 ? 0.781 3.263 0.867 1.00 90.00 74 GLN A C 1
ATOM 593 O O . GLN A 1 74 ? 1.205 2.114 0.959 1.00 90.00 74 GLN A O 1
ATOM 598 N N . VAL A 1 75 ? -0.066 3.626 -0.101 1.00 90.44 75 VAL A N 1
ATOM 599 C CA . VAL A 1 75 ? -0.524 2.691 -1.142 1.00 90.44 75 VAL A CA 1
ATOM 600 C C . VAL A 1 75 ? 0.634 2.229 -2.025 1.00 90.44 75 VAL A C 1
ATOM 602 O O . VAL A 1 75 ? 0.723 1.044 -2.347 1.00 90.44 75 VAL A O 1
ATOM 605 N N . ALA A 1 76 ? 1.544 3.135 -2.390 1.00 88.00 76 ALA A N 1
ATOM 606 C CA . ALA A 1 76 ? 2.739 2.775 -3.143 1.00 88.00 76 ALA A CA 1
ATOM 607 C C . ALA A 1 76 ? 3.620 1.787 -2.364 1.00 88.00 76 ALA A C 1
ATOM 609 O O . ALA A 1 76 ? 4.029 0.773 -2.921 1.00 88.00 76 ALA A O 1
ATOM 610 N N . MET A 1 77 ? 3.815 2.014 -1.061 1.00 87.19 77 MET A N 1
ATOM 611 C CA . MET A 1 77 ? 4.576 1.107 -0.196 1.00 87.19 77 MET A CA 1
AT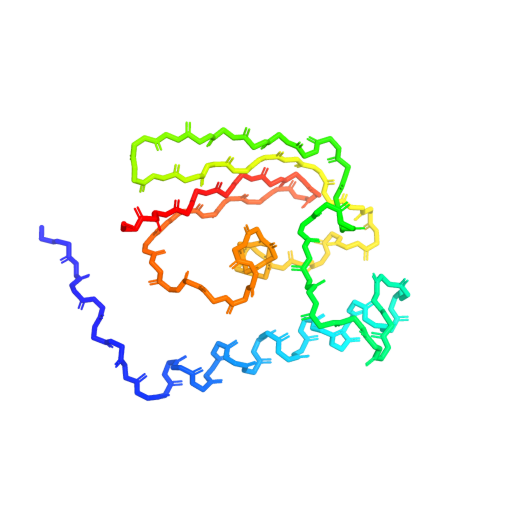OM 612 C C . MET A 1 77 ? 3.953 -0.298 -0.119 1.00 87.19 77 MET A C 1
ATOM 614 O O . MET A 1 77 ? 4.685 -1.284 -0.107 1.00 87.19 77 MET A O 1
ATOM 618 N N . LEU A 1 78 ? 2.618 -0.420 -0.125 1.00 88.94 78 LEU A N 1
ATOM 619 C CA . LEU A 1 78 ? 1.931 -1.724 -0.169 1.00 88.94 78 LEU A CA 1
ATOM 620 C C . LEU A 1 78 ? 2.125 -2.471 -1.493 1.00 88.94 78 LEU A C 1
ATOM 622 O O . LEU A 1 78 ? 2.141 -3.702 -1.509 1.00 88.94 78 LEU A O 1
ATOM 626 N N . CYS A 1 79 ? 2.238 -1.744 -2.606 1.00 87.25 79 CYS A N 1
ATOM 627 C CA . CYS A 1 79 ? 2.480 -2.338 -3.926 1.00 87.25 79 CYS A CA 1
ATOM 628 C C . CYS A 1 79 ? 3.904 -2.894 -4.067 1.00 87.25 79 CYS A C 1
ATOM 630 O O . CYS A 1 79 ? 4.170 -3.718 -4.941 1.00 87.25 79 CYS A O 1
ATOM 632 N N . ASP A 1 80 ? 4.798 -2.435 -3.200 1.00 81.88 80 ASP A N 1
ATOM 633 C CA . ASP A 1 80 ? 6.239 -2.598 -3.302 1.00 81.88 80 ASP A CA 1
ATOM 634 C C . ASP A 1 80 ? 6.850 -3.341 -2.094 1.00 81.88 80 ASP A C 1
ATOM 636 O O . ASP A 1 80 ? 8.059 -3.508 -1.963 1.00 81.88 80 ASP A O 1
ATOM 640 N N . GLY A 1 81 ? 6.003 -3.811 -1.172 1.00 77.00 81 GLY A N 1
ATOM 641 C CA . GLY A 1 81 ? 6.427 -4.601 -0.012 1.00 77.00 81 GLY A CA 1
ATOM 642 C C . GLY A 1 81 ? 7.224 -3.812 1.033 1.00 77.00 81 GLY A C 1
ATOM 643 O O . GLY A 1 81 ? 7.993 -4.400 1.790 1.00 77.00 81 GLY A O 1
ATOM 644 N N . GLY A 1 82 ? 7.061 -2.488 1.081 1.00 69.50 82 GLY A N 1
ATOM 645 C CA . GLY A 1 82 ? 7.732 -1.606 2.041 1.00 69.50 82 GLY A CA 1
ATOM 646 C C . GLY A 1 82 ? 9.197 -1.294 1.729 1.00 69.50 82 GLY A C 1
ATOM 647 O O . GLY A 1 82 ? 9.794 -0.477 2.430 1.00 69.50 82 GLY A O 1
ATOM 648 N N . TYR A 1 83 ? 9.765 -1.899 0.682 1.00 61.84 83 TYR A N 1
ATOM 649 C CA . TYR A 1 83 ? 11.175 -1.786 0.318 1.00 61.84 83 TYR A CA 1
ATOM 650 C C . TYR A 1 83 ? 11.362 -1.551 -1.180 1.00 61.84 83 TYR A C 1
ATOM 652 O O . TYR A 1 83 ? 11.840 -2.438 -1.878 1.00 61.84 83 TYR A O 1
ATOM 660 N N . SER A 1 84 ? 11.083 -0.351 -1.672 1.00 54.75 84 SER A N 1
ATOM 661 C CA . SER A 1 84 ? 11.786 0.216 -2.827 1.00 54.75 84 SER A CA 1
ATOM 662 C C . SER A 1 84 ? 11.433 1.688 -3.001 1.00 54.75 84 SER A C 1
ATOM 664 O O . SER A 1 84 ? 10.482 2.131 -3.633 1.00 54.75 84 SER A O 1
ATOM 666 N N . TRP A 1 85 ? 12.360 2.488 -2.495 1.00 56.75 85 TRP A N 1
ATOM 667 C CA . TRP A 1 85 ? 12.594 3.866 -2.901 1.00 56.75 85 TRP A CA 1
ATOM 668 C C . TRP A 1 85 ? 13.155 3.973 -4.334 1.00 56.75 85 TRP A C 1
ATOM 670 O O . TRP A 1 85 ? 13.875 4.917 -4.656 1.00 56.75 85 TRP A O 1
ATOM 680 N N . PHE A 1 86 ? 12.850 3.015 -5.209 1.00 53.09 86 PHE A N 1
ATOM 681 C CA . PHE A 1 86 ? 13.142 3.158 -6.624 1.00 53.09 86 PHE A CA 1
ATOM 682 C C . PHE A 1 86 ? 12.023 3.979 -7.240 1.00 53.09 86 PHE A C 1
ATOM 684 O O . PHE A 1 86 ? 10.854 3.813 -6.901 1.00 53.09 86 PHE A O 1
ATOM 691 N N . GLY A 1 87 ? 12.417 4.959 -8.056 1.00 62.97 87 GLY A N 1
ATOM 692 C CA . GLY A 1 87 ? 11.534 6.005 -8.549 1.00 62.97 87 GLY A CA 1
ATOM 693 C C . GLY A 1 87 ? 10.191 5.473 -9.053 1.00 62.97 87 GLY A C 1
ATOM 694 O O . GLY A 1 87 ? 10.031 4.321 -9.441 1.00 62.97 87 GLY A O 1
ATOM 695 N N . GLY A 1 88 ? 9.192 6.336 -9.066 1.00 71.94 88 GLY A N 1
ATOM 696 C CA . GLY A 1 88 ? 7.858 5.916 -9.440 1.00 71.94 88 GLY A CA 1
ATOM 697 C C . GLY A 1 88 ? 6.887 7.072 -9.423 1.00 71.94 88 GLY A C 1
ATOM 698 O O . GLY A 1 88 ? 7.262 8.225 -9.207 1.00 71.94 88 GLY A O 1
ATOM 699 N N . ASN A 1 89 ? 5.622 6.761 -9.662 1.00 81.81 89 ASN A N 1
ATOM 700 C CA . ASN A 1 89 ? 4.538 7.721 -9.527 1.00 81.81 89 ASN A CA 1
ATOM 701 C C . ASN A 1 89 ? 3.357 7.034 -8.851 1.00 81.81 89 ASN A C 1
ATOM 703 O O . ASN A 1 89 ? 3.014 5.909 -9.202 1.00 81.81 89 ASN A O 1
ATOM 707 N N . CYS A 1 90 ? 2.724 7.712 -7.903 1.00 86.31 90 CYS A N 1
ATOM 708 C CA . CYS A 1 90 ? 1.463 7.275 -7.341 1.00 86.31 90 CYS A CA 1
ATOM 709 C C . CYS A 1 90 ? 0.423 8.381 -7.485 1.00 86.31 90 CYS A C 1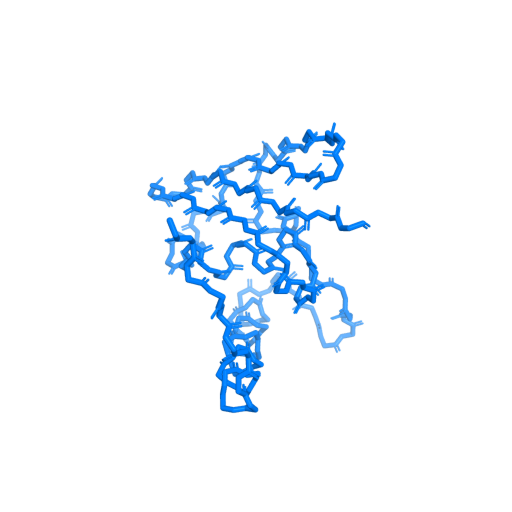
ATOM 711 O O . CYS A 1 90 ? 0.657 9.535 -7.129 1.00 86.31 90 CYS A O 1
ATOM 713 N N . SER A 1 91 ? -0.755 7.991 -7.955 1.00 88.69 91 SER A N 1
ATOM 714 C CA . SER A 1 91 ? -1.954 8.816 -7.964 1.00 88.69 91 SER A CA 1
ATOM 715 C C . SER A 1 91 ? -3.089 8.076 -7.264 1.00 88.69 91 SER A C 1
ATOM 717 O O . SER A 1 91 ? -3.239 6.859 -7.399 1.00 88.69 91 SER A O 1
ATOM 719 N N . LYS A 1 92 ? -3.891 8.821 -6.503 1.00 90.94 92 LYS A N 1
ATOM 720 C CA . LYS A 1 92 ? -5.032 8.295 -5.756 1.00 90.94 92 LYS A CA 1
ATOM 721 C C . LYS A 1 92 ? -6.188 9.286 -5.795 1.00 90.94 92 LYS A C 1
ATOM 723 O O . LYS A 1 92 ? -5.975 10.490 -5.670 1.00 90.94 92 LYS A O 1
ATOM 728 N N . SER A 1 93 ? -7.405 8.775 -5.951 1.00 92.56 93 SER A N 1
ATOM 729 C CA . SER A 1 93 ? -8.645 9.551 -5.902 1.00 92.56 93 SER A CA 1
ATOM 730 C C . SER A 1 93 ? -9.735 8.731 -5.211 1.00 92.56 93 SER A C 1
ATOM 732 O O . SER A 1 93 ? -10.195 7.711 -5.736 1.00 92.56 93 SER A O 1
ATOM 734 N N . GLY A 1 94 ? -10.096 9.147 -3.994 1.00 93.44 94 GLY A N 1
ATOM 735 C CA . GLY A 1 94 ? -10.899 8.335 -3.081 1.00 93.44 94 GLY A CA 1
ATOM 736 C C . GLY A 1 94 ? -10.240 6.975 -2.853 1.00 93.44 94 GLY A C 1
ATOM 737 O O . GLY A 1 94 ? -9.044 6.910 -2.568 1.00 93.44 94 GLY A O 1
ATOM 738 N N . CYS A 1 95 ? -10.981 5.888 -3.056 1.00 95.00 95 CYS A N 1
ATOM 739 C CA . CYS A 1 95 ? -10.452 4.522 -2.970 1.00 95.00 95 CYS A CA 1
ATOM 740 C C . CYS A 1 95 ? -9.630 4.079 -4.196 1.00 95.00 95 CYS A C 1
ATOM 742 O O . CYS A 1 95 ? -8.912 3.088 -4.116 1.00 95.00 95 CYS A O 1
ATOM 744 N N . ASN A 1 96 ? -9.730 4.758 -5.340 1.00 96.31 96 ASN A N 1
ATOM 745 C CA . ASN A 1 96 ? -9.052 4.316 -6.561 1.00 96.31 96 ASN A CA 1
ATOM 746 C C . ASN A 1 96 ? -7.584 4.737 -6.547 1.00 96.31 96 ASN A C 1
ATOM 748 O O . ASN A 1 96 ? -7.275 5.881 -6.204 1.00 96.31 96 ASN A O 1
ATOM 752 N N . PHE A 1 97 ? -6.693 3.851 -6.984 1.00 94.06 97 PHE A N 1
ATOM 753 C CA . PHE A 1 97 ? -5.266 4.143 -7.074 1.00 94.06 97 PHE A CA 1
ATOM 754 C C . PHE A 1 97 ? -4.652 3.677 -8.392 1.00 94.06 97 PHE A C 1
ATOM 756 O O . PHE A 1 97 ? -5.111 2.728 -9.031 1.00 94.06 97 PHE A O 1
ATOM 763 N N . ASN A 1 98 ? -3.568 4.349 -8.769 1.00 93.50 98 ASN A N 1
ATOM 764 C CA . ASN A 1 98 ? -2.646 3.931 -9.811 1.00 93.50 98 ASN A CA 1
ATOM 765 C C . ASN A 1 98 ? -1.220 4.222 -9.328 1.00 93.50 98 ASN A C 1
ATOM 767 O O . ASN A 1 98 ? -0.885 5.365 -9.011 1.00 93.50 98 ASN A O 1
ATOM 771 N N . VAL A 1 99 ? -0.410 3.176 -9.226 1.00 91.00 99 VAL A N 1
ATOM 772 C CA . VAL A 1 99 ? 0.965 3.188 -8.735 1.00 91.00 99 VAL A CA 1
ATOM 773 C C . VAL A 1 99 ? 1.858 2.634 -9.832 1.00 91.00 99 VAL A C 1
ATOM 775 O O . VAL A 1 99 ? 1.596 1.572 -10.379 1.00 91.00 99 VAL A O 1
ATOM 778 N N . LYS A 1 100 ? 2.956 3.316 -10.114 1.00 89.06 100 LYS A N 1
ATOM 779 C CA . LYS A 1 100 ? 4.064 2.832 -10.924 1.00 89.06 100 LYS A CA 1
ATOM 780 C C . LYS A 1 100 ? 5.300 2.779 -10.040 1.00 89.06 100 LYS A C 1
ATOM 782 O O . LYS A 1 100 ? 5.668 3.803 -9.471 1.00 89.06 100 LYS A O 1
ATOM 787 N N . VAL A 1 101 ? 5.926 1.614 -9.980 1.00 85.75 101 VAL A N 1
ATOM 788 C CA . VAL A 1 101 ? 7.191 1.348 -9.290 1.00 85.75 101 VAL A CA 1
ATOM 789 C C . VAL A 1 101 ? 8.234 1.029 -10.357 1.00 85.75 101 VAL A C 1
ATOM 791 O O . VAL A 1 101 ? 7.989 0.141 -11.175 1.00 85.75 101 VAL A O 1
ATOM 794 N N . TYR A 1 102 ? 9.364 1.735 -10.396 1.00 80.88 102 TYR A N 1
ATOM 795 C CA . TYR A 1 102 ? 10.506 1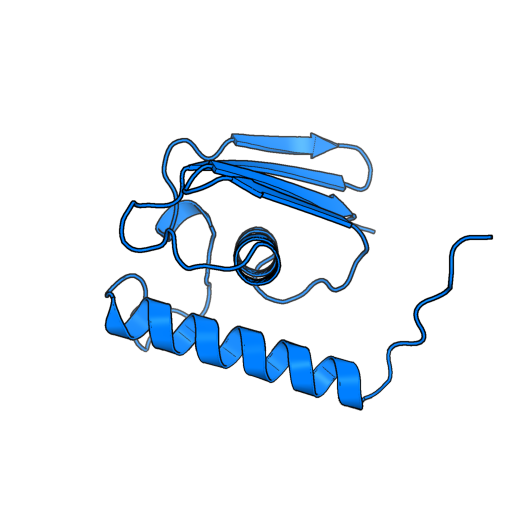.320 -11.215 1.00 80.88 102 TYR A CA 1
ATOM 796 C C . TYR A 1 102 ? 11.254 0.199 -10.492 1.00 80.88 102 TYR A C 1
ATOM 798 O O . TYR A 1 102 ? 11.506 0.281 -9.295 1.00 80.88 102 TYR A O 1
ATOM 806 N N . THR A 1 103 ? 11.586 -0.855 -11.222 1.00 70.69 103 THR A N 1
ATOM 807 C CA . THR A 1 103 ? 12.377 -1.988 -10.738 1.00 70.69 103 THR A CA 1
ATOM 808 C C . THR A 1 103 ? 13.678 -1.987 -11.528 1.00 70.69 103 THR A C 1
ATOM 810 O O . THR A 1 103 ? 13.602 -2.024 -12.754 1.00 70.69 103 THR A O 1
ATOM 813 N N . ASP A 1 104 ? 14.831 -1.904 -10.868 1.00 58.78 104 ASP A N 1
ATOM 814 C CA . ASP A 1 104 ? 16.143 -2.047 -11.528 1.00 58.78 104 ASP A CA 1
ATOM 815 C C . ASP A 1 104 ? 16.373 -3.498 -11.995 1.00 58.78 104 ASP A C 1
ATOM 817 O O . ASP A 1 104 ? 16.040 -4.424 -11.213 1.00 58.78 104 ASP A O 1
#

Secondary structure (DSSP, 8-state):
--------HHHHHHHHHHHHHHHHHHHHTTSS-TT-----HHHHEEEEEEEEETTEEEEEEEE-GGGTT--HHHHHHHHTTT-----EEEEEETTEEEEEEE--

pLDDT: mean 81.27, std 15.38, range [29.11, 96.81]

Sequence (104 aa):
MIPIVNHTEQTAIEYKNIWDDLKAKLKERGYITDNEEILSIYTCADDVIRKSGYAECQYSGKLKPDLEDLTALQVAMLCDGGYSWFGGNCSKSGCNFNVKVYTD

Organism: NCBI:txid1070528

Radius of gyration: 13.82 Å; chains: 1; bounding box: 34×32×33 Å